Protein AF-A0A923ZEP9-F1 (afdb_monomer_lite)

pLDDT: mean 93.02, std 7.91, range [65.19, 98.69]

Structure (mmCIF, N/CA/C/O backbone):
data_AF-A0A923ZEP9-F1
#
_entry.id   AF-A0A923ZEP9-F1
#
loop_
_atom_site.group_PDB
_atom_site.id
_atom_site.type_symbol
_atom_site.label_atom_id
_atom_site.label_alt_id
_atom_site.label_comp_id
_atom_site.label_asym_id
_atom_site.label_entity_id
_atom_site.label_seq_id
_atom_site.pdbx_PDB_ins_code
_atom_site.Cartn_x
_atom_site.Cartn_y
_atom_site.Cartn_z
_atom_site.occupancy
_atom_site.B_iso_or_equiv
_atom_site.auth_seq_id
_atom_site.auth_comp_id
_atom_site.auth_asym_id
_atom_site.auth_atom_id
_atom_site.pdbx_PDB_model_num
ATOM 1 N N . MET A 1 1 ? -1.798 -10.402 11.541 1.00 65.19 1 MET A N 1
ATOM 2 C CA . MET A 1 1 ? -2.336 -10.893 12.839 1.00 65.19 1 MET A CA 1
ATOM 3 C C . MET A 1 1 ? -2.203 -9.866 13.980 1.00 65.19 1 MET A C 1
ATOM 5 O O . MET A 1 1 ? -3.138 -9.738 14.761 1.00 65.19 1 MET A O 1
ATOM 9 N N . ALA A 1 2 ? -1.128 -9.068 14.057 1.00 87.25 2 ALA A N 1
ATOM 10 C CA . ALA A 1 2 ? -0.945 -8.045 15.105 1.00 87.25 2 ALA A CA 1
ATOM 11 C C . ALA A 1 2 ? -2.072 -6.989 15.191 1.00 87.25 2 ALA A C 1
ATOM 13 O O . ALA A 1 2 ? -2.570 -6.703 16.277 1.00 87.25 2 ALA A O 1
ATOM 14 N N . ALA A 1 3 ? -2.550 -6.470 14.053 1.00 88.44 3 ALA A N 1
ATOM 15 C CA . ALA A 1 3 ? -3.646 -5.494 14.018 1.00 88.44 3 ALA A CA 1
ATOM 16 C C . ALA A 1 3 ? -4.932 -6.000 14.698 1.00 88.44 3 ALA A C 1
ATOM 18 O O . ALA A 1 3 ? -5.603 -5.245 15.397 1.00 88.44 3 ALA A O 1
ATOM 19 N N . LYS A 1 4 ? -5.244 -7.297 14.556 1.00 92.81 4 LYS A N 1
ATOM 20 C CA . LYS A 1 4 ? -6.392 -7.936 15.212 1.00 92.81 4 LYS A CA 1
ATOM 21 C C . LYS A 1 4 ? -6.211 -8.019 16.729 1.00 92.81 4 LYS A C 1
ATOM 23 O O . LYS A 1 4 ? -7.193 -7.870 17.449 1.00 92.81 4 LYS A O 1
ATOM 28 N N . ALA A 1 5 ? -4.989 -8.240 17.210 1.00 92.62 5 ALA A N 1
ATOM 29 C CA . ALA A 1 5 ? -4.694 -8.251 18.641 1.00 92.62 5 ALA A CA 1
ATOM 30 C C . ALA A 1 5 ? -4.832 -6.847 19.258 1.00 92.62 5 ALA A C 1
ATOM 32 O O . ALA A 1 5 ? -5.416 -6.703 20.327 1.00 92.62 5 ALA A O 1
ATOM 33 N N . VAL A 1 6 ? -4.364 -5.807 18.556 1.00 93.56 6 VAL A N 1
ATOM 34 C CA . VAL A 1 6 ? -4.434 -4.407 19.019 1.00 93.56 6 VAL A CA 1
ATOM 35 C C . VAL A 1 6 ? -5.849 -3.825 18.895 1.00 93.56 6 VAL A C 1
ATOM 37 O O . VAL A 1 6 ? -6.313 -3.111 19.782 1.00 93.56 6 VAL A O 1
ATOM 40 N N . ALA A 1 7 ? -6.563 -4.128 17.808 1.00 94.62 7 ALA A N 1
ATOM 41 C CA . ALA A 1 7 ? -7.907 -3.629 17.528 1.00 94.62 7 ALA A CA 1
ATOM 42 C C . ALA A 1 7 ? -8.878 -4.792 17.224 1.00 94.62 7 ALA A C 1
ATOM 44 O O . ALA A 1 7 ? -9.252 -5.032 16.080 1.00 94.62 7 ALA A O 1
ATOM 45 N N . PRO A 1 8 ? -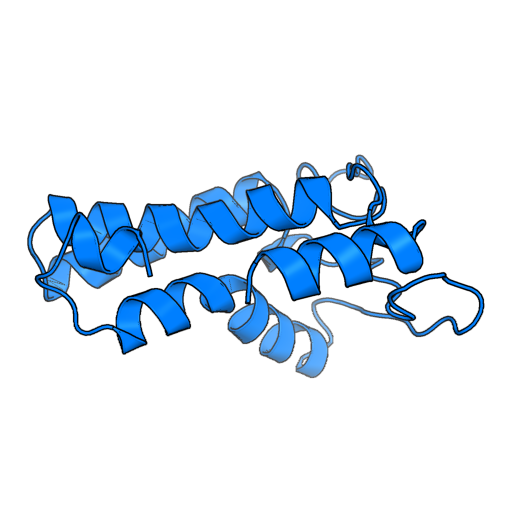9.381 -5.511 18.239 1.00 94.75 8 PRO A N 1
ATOM 46 C CA . PRO A 1 8 ? -10.103 -6.766 18.025 1.00 94.75 8 PRO A CA 1
ATOM 47 C C . PRO A 1 8 ? -11.540 -6.619 17.509 1.00 94.75 8 PRO A C 1
ATOM 49 O O . PRO A 1 8 ? -12.206 -7.631 17.303 1.00 94.75 8 PRO A O 1
ATOM 52 N N . ARG A 1 9 ? -12.055 -5.403 17.295 1.00 96.06 9 ARG A N 1
ATOM 53 C CA . ARG A 1 9 ? -13.478 -5.193 16.963 1.00 96.06 9 ARG A CA 1
ATOM 54 C C . ARG A 1 9 ? -13.857 -5.602 15.542 1.00 96.06 9 ARG A C 1
ATOM 56 O O . ARG A 1 9 ? -14.966 -6.086 15.343 1.00 96.06 9 ARG A O 1
ATOM 63 N N . ALA A 1 10 ? -12.968 -5.417 14.567 1.00 96.06 10 ALA A N 1
ATOM 64 C CA . ALA A 1 10 ? -13.210 -5.911 13.216 1.00 96.06 10 ALA A CA 1
ATOM 65 C C . ALA A 1 10 ? -12.873 -7.412 13.138 1.00 96.06 10 ALA A C 1
ATOM 67 O O . ALA A 1 10 ? -11.942 -7.879 13.811 1.00 96.06 10 ALA A O 1
ATOM 68 N N . PRO A 1 11 ? -13.628 -8.213 12.369 1.00 96.75 11 PRO A N 1
ATOM 69 C CA . PRO A 1 11 ? -13.290 -9.615 12.150 1.00 96.75 11 PRO A CA 1
ATOM 70 C C . PRO A 1 11 ? -11.954 -9.735 11.399 1.00 96.75 11 PRO A C 1
ATOM 72 O O . PRO A 1 11 ? -11.550 -8.822 10.685 1.00 96.75 11 PRO A O 1
ATOM 75 N N . LEU A 1 12 ? -11.252 -10.860 11.569 1.00 96.00 12 LEU A N 1
ATOM 76 C CA . LEU A 1 12 ? -9.895 -11.044 11.030 1.00 96.00 12 LEU A CA 1
ATOM 77 C C . LEU A 1 12 ? -9.819 -10.801 9.514 1.00 96.00 12 LEU A C 1
ATOM 79 O O . LEU A 1 12 ? -8.876 -10.169 9.049 1.00 96.00 12 LEU A O 1
ATOM 83 N N . TRP A 1 13 ? -10.833 -11.247 8.769 1.00 96.19 13 TRP A N 1
ATOM 84 C CA . TRP A 1 13 ? -10.882 -11.111 7.313 1.00 96.19 13 TRP A CA 1
ATOM 85 C C . TRP A 1 13 ? -10.853 -9.652 6.839 1.00 96.19 13 TRP A C 1
ATOM 87 O O . TRP A 1 13 ? -10.359 -9.393 5.750 1.00 96.19 13 TRP A O 1
ATOM 97 N N . VAL A 1 14 ? -11.298 -8.689 7.658 1.00 96.94 14 VAL A N 1
ATOM 98 C CA . VAL A 1 14 ? -11.195 -7.258 7.322 1.00 96.94 14 VAL A CA 1
ATOM 99 C C . VAL A 1 14 ? -9.735 -6.820 7.296 1.00 96.94 14 VAL A C 1
ATOM 101 O O . VAL A 1 14 ? -9.335 -6.096 6.395 1.00 96.94 14 VAL A O 1
ATOM 104 N N . TYR A 1 15 ? -8.921 -7.279 8.249 1.00 97.50 15 TYR A N 1
ATOM 105 C CA . TYR A 1 15 ? -7.492 -6.958 8.275 1.00 97.50 15 TYR A CA 1
ATOM 106 C C . TYR A 1 15 ? -6.711 -7.688 7.186 1.00 97.50 15 TYR A C 1
ATOM 108 O O . TYR A 1 15 ? -5.785 -7.114 6.626 1.00 97.50 15 TYR A O 1
ATOM 116 N N . VAL A 1 16 ? -7.098 -8.924 6.862 1.00 97.06 16 VAL A N 1
ATOM 117 C CA . VAL A 1 16 ? -6.524 -9.651 5.720 1.00 97.06 16 VAL A CA 1
ATOM 118 C C . VAL A 1 16 ? -6.845 -8.916 4.418 1.00 97.06 16 VAL A C 1
ATOM 120 O O . VAL A 1 16 ? -5.935 -8.596 3.666 1.00 97.06 16 VAL A O 1
ATOM 123 N N . GLY A 1 17 ? -8.113 -8.556 4.196 1.00 97.50 17 GLY A N 1
ATOM 124 C CA . GLY A 1 17 ? -8.525 -7.789 3.021 1.00 97.50 17 GLY A CA 1
ATOM 125 C C . GLY A 1 17 ? -7.872 -6.408 2.947 1.00 97.50 17 GLY A C 1
ATOM 126 O O . GLY A 1 17 ? -7.480 -5.982 1.870 1.00 97.50 17 GLY A O 1
ATOM 127 N N . ALA A 1 18 ? -7.685 -5.730 4.084 1.00 97.56 18 ALA A N 1
ATOM 128 C CA . ALA A 1 18 ? -6.972 -4.455 4.140 1.00 97.56 18 ALA A CA 1
ATOM 129 C C . ALA A 1 18 ? -5.512 -4.586 3.678 1.00 97.56 18 ALA A C 1
ATOM 131 O O . ALA A 1 18 ? -5.039 -3.743 2.925 1.00 97.56 18 ALA A O 1
ATOM 132 N N . GLY A 1 19 ? -4.817 -5.657 4.073 1.00 97.25 19 GLY A N 1
ATOM 133 C CA . GLY A 1 19 ? -3.439 -5.910 3.639 1.00 97.25 19 GLY A CA 1
ATOM 134 C C . GLY A 1 19 ? -3.307 -6.277 2.157 1.00 97.25 19 GLY A C 1
ATOM 135 O O . GLY A 1 19 ? -2.200 -6.290 1.637 1.00 97.25 19 GLY A O 1
ATOM 136 N N . GLN A 1 20 ? -4.416 -6.579 1.482 1.00 97.56 20 GLN A N 1
ATOM 137 C CA . GLN A 1 20 ? -4.484 -6.911 0.052 1.00 97.56 20 GLN A CA 1
ATOM 138 C C . GLN A 1 20 ? -5.214 -5.829 -0.751 1.00 97.56 20 GLN A C 1
ATOM 140 O O . GLN A 1 20 ? -5.505 -5.998 -1.931 1.00 97.56 20 GLN A O 1
ATOM 145 N N . PHE A 1 21 ? -5.580 -4.721 -0.107 1.00 98.19 21 PHE A N 1
ATOM 146 C CA . PHE A 1 21 ? -6.484 -3.741 -0.690 1.00 98.19 21 PHE A CA 1
ATOM 147 C C . PHE A 1 21 ? -5.891 -3.076 -1.938 1.00 98.19 21 PHE A C 1
ATOM 149 O O . PHE A 1 21 ? -6.604 -2.905 -2.926 1.00 98.19 21 PHE A O 1
ATOM 156 N N . LEU A 1 22 ? -4.596 -2.741 -1.904 1.00 98.00 22 LEU A N 1
ATOM 157 C CA . LEU A 1 22 ? -3.898 -2.160 -3.052 1.00 98.00 22 LEU A CA 1
ATOM 158 C C . LEU A 1 22 ? -3.804 -3.168 -4.206 1.00 98.00 22 LEU A C 1
ATOM 160 O O . LEU A 1 22 ? -4.208 -2.825 -5.316 1.00 98.00 22 LEU A O 1
ATOM 164 N N . ASP A 1 23 ? -3.424 -4.418 -3.931 1.00 97.75 23 ASP A N 1
ATOM 165 C CA . ASP A 1 23 ? -3.350 -5.498 -4.927 1.00 97.75 23 ASP A CA 1
ATOM 166 C C . ASP A 1 23 ? -4.684 -5.816 -5.598 1.00 97.75 23 ASP A C 1
ATOM 168 O O . ASP A 1 23 ? -4.735 -6.069 -6.802 1.00 97.75 23 ASP A O 1
ATOM 172 N N . ILE A 1 24 ? -5.786 -5.805 -4.845 1.00 98.12 24 ILE A N 1
ATOM 173 C CA . ILE A 1 24 ? -7.124 -6.063 -5.395 1.00 98.12 24 ILE A CA 1
ATOM 174 C C . ILE A 1 24 ? -7.493 -4.975 -6.409 1.00 98.12 24 ILE A C 1
ATOM 176 O O . ILE A 1 24 ? -8.018 -5.275 -7.484 1.00 98.12 24 ILE A O 1
ATOM 180 N N . ILE A 1 25 ? -7.205 -3.710 -6.091 1.00 98.31 25 ILE A N 1
ATOM 181 C CA . ILE A 1 25 ? -7.455 -2.589 -7.005 1.00 98.31 25 ILE A CA 1
ATOM 182 C C . ILE A 1 25 ? -6.499 -2.664 -8.196 1.00 98.31 25 ILE A C 1
ATOM 184 O O . ILE A 1 25 ? -6.945 -2.545 -9.337 1.00 98.31 25 ILE A O 1
ATOM 188 N N . TRP A 1 26 ? -5.214 -2.912 -7.945 1.00 98.31 26 TRP A N 1
ATOM 189 C CA . TRP A 1 26 ? -4.184 -3.060 -8.972 1.00 98.31 26 TRP A CA 1
ATOM 190 C C . TRP A 1 26 ? -4.534 -4.167 -9.963 1.00 98.31 26 TRP A C 1
ATOM 192 O O . TRP A 1 26 ? -4.531 -3.922 -11.164 1.00 98.31 26 TRP A O 1
ATOM 202 N N . SER A 1 27 ? -4.990 -5.326 -9.483 1.00 97.69 27 SER A N 1
ATOM 203 C CA . SER A 1 27 ? -5.475 -6.437 -10.314 1.00 97.69 27 SER A CA 1
ATOM 204 C C . SER A 1 27 ? -6.603 -6.003 -11.262 1.00 97.69 27 SER A C 1
ATOM 206 O O . SER A 1 27 ? -6.637 -6.381 -12.437 1.00 97.69 27 SER A O 1
ATOM 208 N N . GLY A 1 28 ? -7.521 -5.158 -10.784 1.00 98.31 28 GLY A N 1
ATOM 209 C CA . GLY A 1 28 ? -8.560 -4.555 -11.619 1.00 98.31 28 GLY A CA 1
ATOM 210 C C . GLY A 1 28 ? -8.001 -3.567 -12.648 1.00 98.31 28 GLY A C 1
ATOM 211 O O . GLY A 1 28 ? -8.405 -3.595 -13.812 1.00 98.31 28 GLY A O 1
ATOM 212 N N . LEU A 1 29 ? -7.048 -2.720 -12.252 1.00 98.19 29 LEU A N 1
ATOM 213 C CA . LEU A 1 29 ? -6.447 -1.710 -13.127 1.00 98.19 29 LEU A CA 1
ATOM 214 C C . LEU A 1 29 ? -5.540 -2.306 -14.205 1.00 98.19 29 LEU A C 1
ATOM 216 O O . LEU A 1 29 ? -5.570 -1.806 -15.330 1.00 98.19 29 LEU A O 1
ATOM 220 N N . ILE A 1 30 ? -4.794 -3.375 -13.916 1.00 98.12 30 ILE A N 1
ATOM 221 C CA . ILE A 1 30 ? -4.029 -4.100 -14.942 1.00 98.12 30 ILE A CA 1
ATOM 222 C C . ILE A 1 30 ? -4.966 -4.789 -15.936 1.00 98.12 30 ILE A C 1
ATOM 224 O O . ILE A 1 30 ? -4.739 -4.722 -17.141 1.00 98.12 30 ILE A O 1
ATOM 228 N N . THR A 1 31 ? -6.078 -5.360 -15.456 1.00 98.06 31 THR A N 1
ATOM 229 C CA . THR A 1 31 ? -7.092 -5.991 -16.318 1.00 98.06 31 THR A CA 1
ATOM 230 C C . THR A 1 31 ? -7.759 -4.959 -17.229 1.00 98.06 31 THR A C 1
ATOM 232 O O . THR A 1 31 ? -8.045 -5.238 -18.391 1.00 98.06 31 THR A O 1
ATOM 235 N N . ALA A 1 32 ? -7.965 -3.740 -16.727 1.00 98.25 32 ALA A N 1
ATOM 236 C CA . ALA A 1 32 ? -8.482 -2.614 -17.500 1.00 98.25 32 ALA A CA 1
ATOM 237 C C . ALA A 1 32 ? -7.425 -1.936 -18.401 1.00 98.25 32 ALA A C 1
ATOM 239 O O . ALA A 1 32 ? -7.762 -1.002 -19.128 1.00 98.25 32 ALA A O 1
ATOM 240 N N . GLY A 1 33 ? -6.156 -2.359 -18.349 1.00 97.69 33 GLY A N 1
ATOM 241 C CA . GLY A 1 33 ? -5.046 -1.763 -19.102 1.00 97.69 33 GLY A CA 1
ATOM 242 C C . GLY A 1 33 ? -4.611 -0.370 -18.623 1.00 97.69 33 GLY A C 1
ATOM 243 O O . GLY A 1 33 ? -3.888 0.325 -19.341 1.00 97.69 33 GLY A O 1
ATOM 244 N N . VAL A 1 34 ? -5.060 0.054 -17.437 1.00 98.00 34 VAL A N 1
ATOM 245 C CA . VAL A 1 34 ? -4.718 1.348 -16.825 1.00 98.00 34 VAL A CA 1
ATOM 246 C C . VAL A 1 34 ? -3.328 1.284 -16.207 1.00 98.00 34 VAL A C 1
ATOM 248 O O . VAL A 1 34 ? -2.478 2.116 -16.513 1.00 98.00 34 VAL A O 1
ATOM 251 N N . GLU A 1 35 ? -3.089 0.286 -15.363 1.00 97.50 35 GLU A N 1
ATOM 252 C CA . GLU A 1 35 ? -1.762 -0.031 -14.835 1.00 97.50 35 GLU A CA 1
ATOM 253 C C . GLU A 1 35 ? -1.157 -1.180 -15.636 1.00 97.50 35 GLU A C 1
ATOM 255 O O . GLU A 1 35 ? -1.859 -1.869 -16.378 1.00 97.50 35 GLU A O 1
ATOM 260 N N . LYS A 1 36 ? 0.165 -1.336 -15.584 1.00 97.25 36 LYS A N 1
ATOM 261 C CA . LYS A 1 36 ? 0.872 -2.255 -16.474 1.00 97.25 36 LYS A CA 1
ATOM 262 C C . LYS A 1 36 ? 1.941 -3.034 -15.732 1.00 97.25 36 LYS A C 1
ATOM 264 O O . LYS A 1 36 ? 2.655 -2.493 -14.888 1.00 97.25 36 LYS A O 1
ATOM 269 N N . VAL A 1 37 ? 2.043 -4.296 -16.120 1.00 96.94 37 VAL A N 1
ATOM 270 C CA . VAL A 1 37 ? 3.003 -5.271 -15.620 1.00 96.94 37 VAL A CA 1
ATOM 271 C C . VAL A 1 37 ? 3.606 -6.018 -16.801 1.00 96.94 37 VAL A C 1
ATOM 273 O O . VAL A 1 37 ? 2.911 -6.319 -17.775 1.00 96.94 37 VAL A O 1
ATOM 276 N N . GLY A 1 38 ? 4.907 -6.261 -16.732 1.00 96.38 38 GLY A N 1
ATOM 277 C CA . GLY A 1 38 ? 5.655 -7.128 -17.627 1.00 96.38 38 GLY A CA 1
ATOM 278 C C . GLY A 1 38 ? 6.087 -8.404 -16.911 1.00 96.38 38 GLY A C 1
ATOM 279 O O . GLY A 1 38 ? 5.947 -8.536 -15.695 1.00 96.38 38 GLY A O 1
ATOM 280 N N . PHE A 1 39 ? 6.627 -9.339 -17.683 1.00 96.00 39 PHE A N 1
ATOM 281 C CA . PHE A 1 39 ? 7.202 -10.577 -17.173 1.00 96.00 39 PHE A CA 1
ATOM 282 C C . PHE A 1 39 ? 8.609 -10.728 -17.742 1.00 96.00 39 PHE A C 1
ATOM 284 O O . PHE A 1 39 ? 8.784 -10.702 -18.962 1.00 96.00 39 PHE A O 1
ATOM 291 N N . ASP A 1 40 ? 9.591 -10.875 -16.859 1.00 94.75 40 ASP A N 1
ATOM 292 C CA . ASP A 1 40 ? 10.996 -11.074 -17.194 1.00 94.75 40 ASP A CA 1
ATOM 293 C C . ASP A 1 40 ? 11.596 -12.161 -16.288 1.00 94.75 40 ASP A C 1
ATOM 295 O O . ASP A 1 40 ? 11.878 -11.949 -15.110 1.00 94.75 40 ASP A O 1
ATOM 299 N N . GLU A 1 41 ? 11.800 -13.344 -16.869 1.00 92.75 41 GLU A N 1
ATOM 300 C CA . GLU A 1 41 ? 12.377 -14.532 -16.219 1.00 92.75 41 GLU A CA 1
ATOM 301 C C . GLU A 1 41 ? 13.838 -14.325 -15.780 1.00 92.75 41 GLU A C 1
ATOM 303 O O . GLU A 1 41 ? 14.381 -15.129 -15.022 1.00 92.75 41 GLU A O 1
ATOM 308 N N . THR A 1 42 ? 14.507 -13.268 -16.253 1.00 91.69 42 THR A N 1
ATOM 309 C CA . THR A 1 42 ? 15.884 -12.958 -15.845 1.00 91.69 42 THR A CA 1
ATOM 310 C C . THR A 1 42 ? 15.956 -12.235 -14.496 1.00 91.69 42 THR A C 1
ATOM 312 O O . THR A 1 42 ? 17.038 -12.130 -13.909 1.00 91.69 42 THR A O 1
ATOM 315 N N . LEU A 1 43 ? 14.819 -11.771 -13.966 1.00 88.12 43 LEU A N 1
ATOM 316 C CA . LEU A 1 43 ? 14.714 -11.142 -12.652 1.00 88.12 43 LEU A CA 1
ATOM 317 C C . LEU A 1 43 ? 14.738 -12.192 -11.525 1.00 88.12 43 LEU A C 1
ATOM 319 O O . LEU A 1 43 ? 14.027 -13.190 -11.558 1.00 88.12 43 LEU A O 1
ATOM 323 N N . GLY A 1 44 ? 15.541 -11.957 -10.480 1.00 84.38 44 GLY A N 1
ATOM 324 C CA . GLY A 1 44 ? 15.612 -12.849 -9.311 1.00 84.38 44 GLY A CA 1
ATOM 325 C C . GLY A 1 44 ? 14.376 -12.771 -8.399 1.00 84.38 44 GLY A C 1
ATOM 326 O O . GLY A 1 44 ? 13.773 -11.715 -8.260 1.00 84.38 44 GLY A O 1
ATOM 327 N N . GLY A 1 45 ? 13.991 -13.860 -7.737 1.00 84.25 45 GLY A N 1
ATOM 328 C CA . GLY A 1 45 ? 12.891 -13.856 -6.760 1.00 84.25 45 GLY A CA 1
ATOM 329 C C . GLY A 1 45 ? 11.515 -13.773 -7.425 1.00 84.25 45 GLY A C 1
ATOM 330 O O . GLY A 1 45 ? 10.848 -14.791 -7.569 1.00 84.25 45 GLY A O 1
ATOM 331 N N . SER A 1 46 ? 11.118 -12.579 -7.877 1.00 88.19 46 SER A N 1
ATOM 332 C CA . SER A 1 46 ? 9.882 -12.342 -8.632 1.00 88.19 46 SER A CA 1
ATOM 333 C C . SER A 1 46 ? 10.174 -11.994 -10.101 1.00 88.19 46 SER A C 1
ATOM 335 O O . SER A 1 46 ? 10.939 -11.046 -10.336 1.00 88.19 46 SER A O 1
ATOM 337 N N . PRO A 1 47 ? 9.535 -12.684 -11.075 1.00 92.06 47 PRO A N 1
ATOM 338 C CA . PRO A 1 47 ? 9.649 -12.385 -12.505 1.00 92.06 47 PRO A CA 1
ATOM 339 C C . PRO A 1 47 ? 8.781 -11.192 -12.941 1.00 92.06 47 PRO A C 1
ATOM 341 O O . PRO A 1 47 ? 8.729 -10.868 -14.126 1.00 92.06 47 PRO A O 1
ATOM 344 N N . LEU A 1 48 ? 8.046 -10.562 -12.018 1.00 93.44 48 LEU A N 1
ATOM 345 C CA . LEU A 1 48 ? 7.181 -9.428 -12.332 1.00 93.44 48 LEU A CA 1
ATOM 346 C C . LEU A 1 48 ? 8.011 -8.163 -12.568 1.00 93.44 48 LEU A C 1
ATOM 348 O O . LEU A 1 48 ? 8.751 -7.712 -11.691 1.00 93.44 48 LEU A O 1
ATOM 352 N N . ASP A 1 49 ? 7.821 -7.555 -13.736 1.00 95.00 49 ASP A N 1
ATOM 353 C CA . ASP A 1 49 ? 8.303 -6.212 -14.047 1.00 95.00 49 ASP A CA 1
ATOM 354 C C . ASP A 1 49 ? 7.172 -5.199 -13.818 1.00 95.00 49 ASP A C 1
ATOM 356 O O . ASP A 1 49 ? 6.301 -4.981 -14.665 1.00 95.00 49 ASP A O 1
ATOM 360 N N . LEU A 1 50 ? 7.150 -4.587 -12.635 1.00 94.69 50 LEU A N 1
ATOM 361 C CA . LEU A 1 50 ? 6.099 -3.664 -12.194 1.00 94.69 50 LEU A CA 1
ATOM 362 C C . LEU A 1 50 ? 6.356 -2.233 -12.690 1.00 94.69 50 LEU A C 1
ATOM 364 O O . LEU A 1 50 ? 6.483 -1.267 -11.932 1.00 94.69 50 LEU A O 1
ATOM 368 N N . TYR A 1 51 ? 6.456 -2.076 -14.008 1.00 94.44 51 TYR A N 1
ATOM 369 C CA . TYR A 1 51 ? 6.968 -0.846 -14.605 1.00 94.44 51 TYR A CA 1
ATOM 370 C C . TYR A 1 51 ? 5.991 0.343 -14.574 1.00 94.44 51 TYR A C 1
ATOM 372 O O . TYR A 1 51 ? 6.445 1.487 -14.713 1.00 94.44 51 TYR A O 1
ATOM 380 N N . TYR A 1 52 ? 4.680 0.143 -14.383 1.00 96.00 52 TYR A N 1
ATOM 381 C CA . TYR A 1 52 ? 3.715 1.250 -14.333 1.00 96.00 52 TYR A CA 1
ATOM 382 C C . TYR A 1 52 ? 2.518 0.976 -13.406 1.00 96.00 52 TYR A C 1
ATOM 384 O O . TYR A 1 52 ? 1.522 0.387 -13.816 1.00 96.00 52 TYR A O 1
ATOM 392 N N . MET A 1 53 ? 2.594 1.481 -12.170 1.00 96.56 53 MET A N 1
ATOM 393 C CA . MET A 1 53 ? 1.536 1.359 -11.150 1.00 96.56 53 MET A CA 1
ATOM 394 C C . MET A 1 53 ? 1.354 2.626 -10.273 1.00 96.56 53 MET A C 1
ATOM 396 O O . MET A 1 53 ? 1.432 2.568 -9.043 1.00 96.56 53 MET A O 1
ATOM 400 N N . PRO A 1 54 ? 1.176 3.827 -10.864 1.00 96.81 54 PRO A N 1
ATOM 401 C CA . PRO A 1 54 ? 1.123 5.068 -10.090 1.00 96.81 54 PRO A CA 1
ATOM 402 C C . PRO A 1 54 ? -0.193 5.290 -9.322 1.00 96.81 54 PRO A C 1
ATOM 404 O O . PRO A 1 54 ? -0.224 6.076 -8.369 1.00 96.81 54 PRO A O 1
ATOM 407 N N . TYR A 1 55 ? -1.291 4.653 -9.721 1.00 97.06 55 TYR A N 1
ATOM 408 C CA . TYR A 1 55 ? -2.623 4.886 -9.155 1.00 97.06 55 TYR A CA 1
ATOM 409 C C . TYR A 1 55 ? -2.903 4.020 -7.928 1.00 97.06 55 TYR A C 1
ATOM 411 O O . TYR A 1 55 ? -3.747 4.384 -7.109 1.00 97.06 55 TYR A O 1
ATOM 419 N N . THR A 1 56 ? -2.181 2.916 -7.765 1.00 97.38 56 THR A N 1
ATOM 420 C CA . THR A 1 56 ? -2.300 2.019 -6.606 1.00 97.38 56 THR A CA 1
ATOM 421 C C . THR A 1 56 ? -1.086 2.098 -5.693 1.00 97.38 56 THR A C 1
ATOM 423 O O . THR A 1 56 ? -1.256 2.321 -4.496 1.00 97.38 56 THR A O 1
ATOM 426 N N . HIS A 1 57 ? 0.121 2.030 -6.259 1.00 97.38 57 HIS A N 1
ATOM 427 C CA . HIS A 1 57 ? 1.362 1.823 -5.503 1.00 97.38 57 HIS A CA 1
ATOM 428 C C . HIS A 1 57 ? 2.276 3.052 -5.433 1.00 97.38 57 HIS A C 1
ATOM 430 O O . HIS A 1 57 ? 3.383 2.976 -4.897 1.00 97.38 57 HIS A O 1
ATOM 436 N N . SER A 1 58 ? 1.834 4.219 -5.922 1.00 96.88 58 SER A N 1
ATOM 437 C CA . SER A 1 58 ? 2.567 5.447 -5.600 1.00 96.88 58 SER A CA 1
ATOM 438 C C . SER A 1 58 ? 2.371 5.855 -4.142 1.00 96.88 58 SER A C 1
ATOM 440 O O . SER A 1 58 ? 1.294 5.645 -3.586 1.00 96.88 58 SER A O 1
ATOM 442 N N . LEU A 1 59 ? 3.369 6.500 -3.527 1.00 96.69 59 LEU A N 1
ATOM 443 C CA . LEU A 1 59 ? 3.254 6.963 -2.137 1.00 96.69 59 LEU A CA 1
ATOM 444 C C . LEU A 1 59 ? 2.000 7.844 -1.898 1.00 96.69 59 LEU A C 1
ATOM 446 O O . LEU A 1 59 ? 1.254 7.565 -0.954 1.00 96.69 59 LEU A O 1
ATOM 450 N N . PRO A 1 60 ? 1.689 8.859 -2.737 1.00 97.44 60 PRO A N 1
ATOM 451 C CA . PRO A 1 60 ? 0.459 9.635 -2.584 1.00 97.44 60 PRO A CA 1
ATOM 452 C C . PRO A 1 60 ? -0.813 8.794 -2.744 1.00 97.44 60 PRO A C 1
ATOM 454 O O . PRO A 1 60 ? -1.763 8.979 -1.981 1.00 97.44 60 PRO A O 1
ATOM 457 N N . SER A 1 61 ? -0.834 7.860 -3.701 1.00 97.00 61 SER A N 1
ATOM 458 C CA . SER A 1 61 ? -1.982 6.976 -3.924 1.00 97.00 61 SER A CA 1
ATOM 459 C C . SER A 1 61 ? -2.202 6.030 -2.746 1.00 97.00 61 SER A C 1
ATOM 461 O O . SER A 1 61 ? -3.324 5.935 -2.254 1.00 97.00 61 SER A O 1
ATOM 463 N N . ALA A 1 62 ? -1.146 5.404 -2.223 1.00 97.94 62 ALA A N 1
ATOM 464 C CA . ALA A 1 62 ? -1.211 4.526 -1.059 1.00 97.94 62 ALA A CA 1
ATOM 465 C C . ALA A 1 62 ? -1.742 5.265 0.181 1.00 97.94 62 ALA A C 1
ATOM 467 O O . ALA A 1 62 ? -2.607 4.745 0.893 1.00 97.94 62 ALA A O 1
ATOM 468 N N . ILE A 1 63 ? -1.307 6.512 0.410 1.00 98.44 63 ILE A N 1
ATOM 469 C CA . ILE A 1 63 ? -1.869 7.380 1.460 1.00 98.44 63 ILE A CA 1
ATOM 470 C C . ILE A 1 63 ? -3.359 7.645 1.195 1.00 98.44 63 ILE A C 1
ATOM 472 O O . ILE A 1 63 ? -4.180 7.483 2.100 1.00 98.44 63 ILE A O 1
ATOM 476 N N . GLY A 1 64 ? -3.728 8.012 -0.035 1.00 98.50 64 GLY A N 1
ATOM 477 C CA . GLY A 1 64 ? -5.115 8.279 -0.425 1.00 98.50 64 GLY A CA 1
ATOM 478 C C . GLY A 1 64 ? -6.044 7.085 -0.190 1.00 98.50 64 GLY A C 1
ATOM 479 O O . GLY A 1 64 ? -7.085 7.226 0.457 1.00 98.50 64 GLY A O 1
ATOM 480 N N . TRP A 1 65 ? -5.641 5.894 -0.632 1.00 98.56 65 TRP A N 1
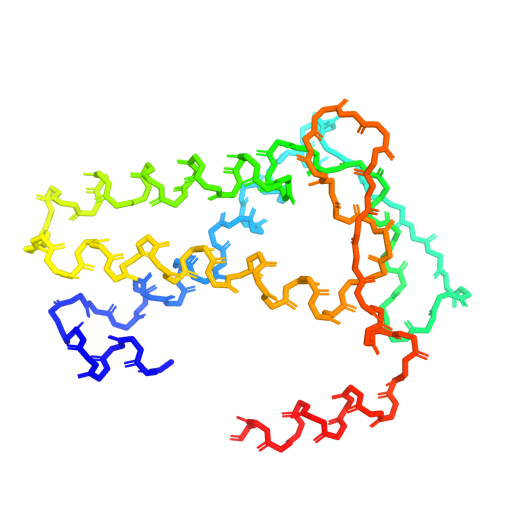ATOM 481 C CA . TRP A 1 65 ? -6.371 4.643 -0.419 1.00 98.56 65 TRP A CA 1
ATOM 482 C C . TRP A 1 65 ? -6.481 4.275 1.062 1.00 98.56 65 TRP A C 1
ATOM 484 O O . TRP A 1 65 ? -7.550 3.864 1.512 1.00 98.56 65 TRP A O 1
ATOM 494 N N . SER A 1 66 ? -5.430 4.505 1.848 1.00 98.62 66 SER A N 1
ATOM 495 C CA . SER A 1 66 ? -5.433 4.264 3.299 1.00 98.62 66 SER A CA 1
ATOM 496 C C . SER A 1 66 ? -6.402 5.189 4.045 1.00 98.62 66 SER A C 1
ATOM 498 O O . SER A 1 66 ? -7.131 4.758 4.950 1.00 98.62 66 SER A O 1
ATOM 500 N N . LEU A 1 67 ? -6.462 6.463 3.648 1.00 98.69 67 LEU A N 1
ATOM 501 C CA . LEU A 1 67 ? -7.421 7.433 4.182 1.00 98.69 67 LEU A CA 1
ATOM 502 C C . LEU A 1 67 ? -8.856 7.075 3.785 1.00 98.69 67 LEU A C 1
ATOM 504 O O . LEU A 1 67 ? -9.752 7.114 4.634 1.00 98.69 67 LEU A O 1
ATOM 508 N N . LEU A 1 68 ? -9.076 6.675 2.531 1.00 98.56 68 LEU A N 1
ATOM 509 C CA . LEU A 1 68 ? -10.384 6.227 2.061 1.00 98.56 68 LEU A CA 1
ATOM 510 C C . LEU A 1 68 ? -10.848 4.980 2.821 1.00 98.56 68 LEU A C 1
ATOM 512 O O . LEU A 1 68 ? -11.966 4.964 3.335 1.00 98.56 68 LEU A O 1
ATOM 516 N N . ALA A 1 69 ? -9.985 3.972 2.964 1.00 98.38 69 ALA A N 1
ATOM 517 C CA . ALA A 1 69 ? -10.278 2.761 3.725 1.00 98.38 69 ALA A CA 1
ATOM 518 C C . ALA A 1 69 ? -10.625 3.082 5.187 1.00 98.38 69 ALA A C 1
ATOM 520 O O . ALA A 1 69 ? -11.593 2.543 5.723 1.00 98.38 69 ALA A O 1
ATOM 521 N N . THR A 1 70 ? -9.904 4.023 5.809 1.00 98.56 70 THR A N 1
ATOM 522 C CA . THR A 1 70 ? -10.231 4.525 7.153 1.00 98.56 70 THR A CA 1
ATOM 523 C C . THR A 1 70 ? -11.629 5.141 7.187 1.00 98.56 70 THR A C 1
ATOM 525 O O . THR A 1 70 ? -12.441 4.779 8.039 1.00 98.56 70 THR A O 1
ATOM 528 N N . LEU A 1 71 ? -11.938 6.065 6.273 1.00 98.44 71 LEU A N 1
ATOM 529 C CA . LEU A 1 71 ? -13.228 6.757 6.233 1.00 98.44 71 LEU A CA 1
ATOM 530 C C . LEU A 1 71 ? -14.391 5.779 6.030 1.00 98.44 71 LEU A C 1
ATOM 532 O O . LEU A 1 71 ? -15.401 5.867 6.728 1.00 98.44 71 LEU A O 1
ATOM 536 N N . VAL A 1 72 ? -14.221 4.824 5.120 1.00 98.06 72 VAL A N 1
ATOM 537 C CA . VAL A 1 72 ? -15.195 3.771 4.829 1.00 98.06 72 VAL A CA 1
ATOM 538 C C . VAL A 1 72 ? -15.386 2.878 6.060 1.00 98.06 72 VAL A C 1
ATOM 540 O O . VAL A 1 72 ? -16.512 2.712 6.528 1.00 98.06 72 VAL A O 1
ATOM 543 N N . ALA A 1 73 ? -14.307 2.401 6.687 1.00 98.00 73 ALA A N 1
ATOM 544 C CA . ALA A 1 73 ? -14.374 1.548 7.877 1.00 98.00 73 ALA A CA 1
ATOM 545 C C . ALA A 1 73 ? -15.076 2.214 9.080 1.00 98.00 73 ALA A C 1
ATOM 547 O O . ALA A 1 73 ? -15.726 1.524 9.874 1.00 98.00 73 ALA A O 1
ATOM 548 N N . ARG A 1 74 ? -15.026 3.550 9.203 1.00 97.75 74 ARG A N 1
ATOM 549 C CA . ARG A 1 74 ? -15.747 4.293 10.259 1.00 97.75 74 ARG A CA 1
ATOM 550 C C . ARG A 1 74 ? -17.264 4.114 10.204 1.00 97.75 74 ARG A C 1
ATOM 552 O O . ARG A 1 74 ? -17.930 4.405 11.196 1.00 97.75 74 ARG A O 1
ATOM 559 N N . ARG A 1 75 ? -17.829 3.642 9.086 1.00 97.56 75 ARG A N 1
ATOM 560 C CA . ARG A 1 75 ? -19.273 3.405 8.968 1.00 97.56 75 ARG A CA 1
ATOM 561 C C . ARG A 1 75 ? -19.757 2.209 9.793 1.00 97.56 75 ARG A C 1
ATOM 563 O O . ARG A 1 75 ? -20.935 2.194 10.159 1.00 97.56 75 ARG A O 1
ATOM 570 N N . TRP A 1 76 ? -18.864 1.262 10.096 1.00 97.31 76 TRP A N 1
ATOM 571 C CA . TRP A 1 76 ? -19.181 0.013 10.802 1.00 97.31 76 TRP A CA 1
ATOM 572 C C . TRP A 1 76 ? -18.406 -0.181 12.109 1.00 97.31 76 TRP A C 1
ATOM 574 O O . TRP A 1 76 ? -18.885 -0.904 12.981 1.00 97.31 76 TRP A O 1
ATOM 584 N N . TRP A 1 77 ? -17.243 0.460 12.284 1.00 97.56 77 TRP A N 1
ATOM 585 C CA . TRP A 1 77 ? -16.408 0.274 13.475 1.00 97.56 77 TRP A CA 1
ATOM 586 C C . TRP A 1 77 ? -15.960 1.592 14.125 1.00 97.56 77 TRP A C 1
ATOM 588 O O . TRP A 1 77 ? -15.875 2.622 13.453 1.00 97.56 77 TRP A O 1
ATOM 598 N N . PRO A 1 78 ? -15.624 1.579 15.435 1.00 95.69 78 PRO A N 1
ATOM 599 C CA . PRO A 1 78 ? -15.122 2.760 16.134 1.00 95.69 78 PRO A CA 1
ATOM 600 C C . PRO A 1 78 ? -13.847 3.326 15.507 1.00 95.69 78 PRO A C 1
ATOM 602 O O . PRO A 1 78 ? -13.063 2.591 14.906 1.00 95.69 78 PRO A O 1
ATOM 605 N N . GLY A 1 79 ? -13.597 4.619 15.741 1.00 95.06 79 GLY A N 1
ATOM 606 C CA . GLY A 1 79 ? -12.491 5.363 15.127 1.00 95.06 79 GLY A CA 1
ATOM 607 C C . GLY A 1 79 ? -11.134 4.661 15.219 1.00 95.06 79 GLY A C 1
ATOM 608 O O . GLY A 1 79 ? -10.463 4.531 14.204 1.00 95.06 79 GLY A O 1
ATOM 609 N N . GLY A 1 80 ? -10.767 4.117 16.385 1.00 96.75 80 GLY A N 1
ATOM 610 C CA . GLY A 1 80 ? -9.498 3.390 16.539 1.00 96.75 80 GLY A CA 1
ATOM 611 C C . GLY A 1 80 ? -9.392 2.132 15.666 1.00 96.75 80 GLY A C 1
ATOM 612 O O . GLY A 1 80 ? -8.343 1.860 15.092 1.00 96.75 80 GLY A O 1
ATOM 613 N N . THR A 1 81 ? -10.487 1.387 15.502 1.00 97.50 81 THR A N 1
ATOM 614 C CA . THR A 1 81 ? -10.524 0.209 14.623 1.00 97.50 81 THR A CA 1
ATOM 615 C C . THR A 1 81 ? -10.470 0.608 13.154 1.00 97.50 81 THR A C 1
ATOM 617 O O . THR A 1 81 ? -9.742 -0.018 12.391 1.00 97.50 81 THR A O 1
ATOM 620 N N . ALA A 1 82 ? -11.185 1.663 12.765 1.00 98.00 82 ALA A N 1
ATOM 621 C CA . ALA A 1 82 ? -11.158 2.174 11.400 1.00 98.00 82 ALA A CA 1
ATOM 622 C C . ALA A 1 82 ? -9.775 2.720 11.004 1.00 98.00 82 ALA A C 1
ATOM 624 O O . ALA A 1 82 ? -9.292 2.424 9.916 1.00 98.00 82 ALA A O 1
ATOM 625 N N . VAL A 1 83 ? -9.107 3.446 11.906 1.00 98.31 83 VAL A N 1
ATOM 626 C CA . VAL A 1 83 ? -7.718 3.895 11.710 1.00 98.31 83 VAL A CA 1
ATOM 627 C C . VAL A 1 83 ? -6.786 2.698 11.554 1.00 98.31 83 VAL A C 1
ATOM 629 O O . VAL A 1 83 ? -5.955 2.696 10.655 1.00 98.31 83 VAL A O 1
ATOM 632 N N .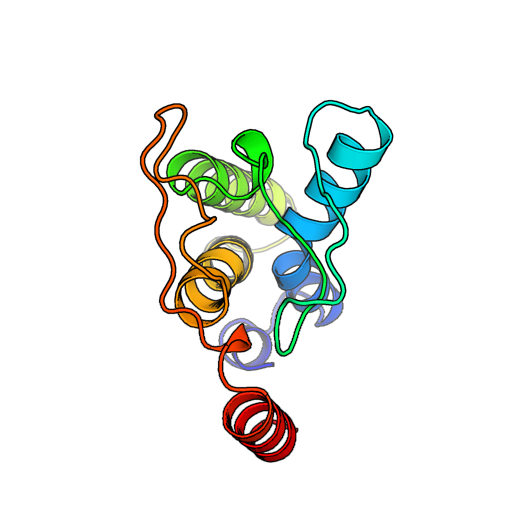 MET A 1 84 ? -6.953 1.647 12.364 1.00 98.38 84 MET A N 1
ATOM 633 C CA . MET A 1 84 ? -6.147 0.432 12.220 1.00 98.38 84 MET A CA 1
ATOM 634 C C . MET A 1 84 ? -6.329 -0.231 10.846 1.00 98.38 84 MET A C 1
ATOM 636 O O . MET A 1 84 ? -5.358 -0.724 10.288 1.00 98.38 84 MET A O 1
ATOM 640 N N . VAL A 1 85 ? -7.536 -0.223 10.271 1.00 98.50 85 VAL A N 1
ATOM 641 C CA . VAL A 1 85 ? -7.755 -0.720 8.900 1.00 98.50 85 VAL A CA 1
ATOM 642 C C . VAL A 1 85 ? -6.927 0.082 7.894 1.00 98.50 85 VAL A C 1
ATOM 644 O O . VAL A 1 85 ? -6.198 -0.518 7.112 1.00 98.50 85 VAL A O 1
ATOM 647 N N . GLY A 1 86 ? -6.969 1.417 7.949 1.00 98.44 86 GLY A N 1
ATOM 648 C CA . GLY A 1 86 ? -6.148 2.257 7.071 1.00 98.44 86 GLY A CA 1
ATOM 649 C C . GLY A 1 86 ? -4.644 2.085 7.282 1.00 98.44 86 GLY A C 1
ATOM 650 O O . GLY A 1 86 ? -3.898 2.060 6.312 1.00 98.44 86 GLY A O 1
ATOM 651 N N . LEU A 1 87 ? -4.191 1.905 8.526 1.00 98.38 87 LEU A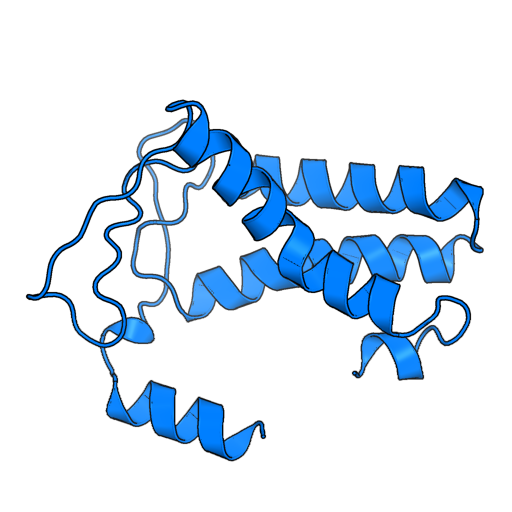 N 1
ATOM 652 C CA . LEU A 1 87 ? -2.785 1.606 8.819 1.00 98.38 87 LEU A CA 1
ATOM 653 C C . LEU A 1 87 ? -2.348 0.271 8.215 1.00 98.38 87 LEU A C 1
ATOM 655 O O . LEU A 1 87 ? -1.227 0.174 7.728 1.00 98.38 87 LEU A O 1
ATOM 659 N N . VAL A 1 88 ? -3.218 -0.742 8.218 1.00 98.31 88 VAL A N 1
ATOM 660 C CA . VAL A 1 88 ? -2.922 -2.021 7.562 1.00 98.31 88 VAL A CA 1
ATOM 661 C C . VAL A 1 88 ? -2.838 -1.853 6.041 1.00 98.31 88 VAL A C 1
ATOM 663 O O . VAL A 1 88 ? -1.903 -2.383 5.448 1.00 98.31 88 VAL A O 1
ATOM 666 N N . VAL A 1 89 ? -3.723 -1.062 5.420 1.00 98.56 89 VAL A N 1
ATOM 667 C CA . VAL A 1 89 ? -3.597 -0.714 3.988 1.00 98.56 89 VAL A CA 1
ATOM 668 C C . VAL A 1 89 ? -2.256 -0.028 3.708 1.00 98.56 89 VAL A C 1
ATOM 670 O O . VAL A 1 89 ? -1.541 -0.435 2.802 1.00 98.56 89 VAL A O 1
ATOM 673 N N . PHE A 1 90 ? -1.866 0.967 4.510 1.00 98.56 90 PHE A N 1
ATOM 674 C CA . PHE A 1 90 ? -0.598 1.675 4.305 1.00 98.56 90 PHE A CA 1
ATOM 675 C C . PHE A 1 90 ? 0.627 0.791 4.567 1.00 98.56 90 PHE A C 1
ATOM 677 O O . PHE A 1 90 ? 1.668 0.967 3.937 1.00 98.56 90 PHE A O 1
ATOM 684 N N . SER A 1 91 ? 0.513 -0.169 5.490 1.00 97.75 91 SER A N 1
ATOM 685 C CA . SER A 1 91 ? 1.611 -1.080 5.814 1.00 97.75 91 SER A CA 1
ATOM 686 C C . SER A 1 91 ? 2.044 -1.930 4.622 1.00 97.75 91 SER A C 1
ATOM 688 O O . SER A 1 91 ? 3.223 -2.247 4.541 1.00 97.75 91 SER A O 1
ATOM 690 N N . HIS A 1 92 ? 1.131 -2.202 3.681 1.00 97.31 92 HIS A N 1
ATOM 691 C CA . HIS A 1 92 ? 1.440 -2.848 2.407 1.00 97.31 92 HIS A CA 1
ATOM 692 C C . HIS A 1 92 ? 2.508 -2.061 1.631 1.00 97.31 92 HIS A C 1
ATOM 694 O O . HIS A 1 92 ? 3.575 -2.582 1.342 1.00 97.31 92 HIS A O 1
ATOM 700 N N . TRP A 1 93 ? 2.304 -0.757 1.422 1.00 97.69 93 TRP A N 1
ATOM 701 C CA . TRP A 1 93 ? 3.284 0.075 0.713 1.00 97.69 93 TRP A CA 1
ATOM 702 C C . TRP A 1 93 ? 4.653 0.112 1.419 1.00 97.69 93 TRP A C 1
ATOM 704 O O . TRP A 1 93 ? 5.701 0.169 0.779 1.00 97.69 93 TRP A O 1
ATOM 714 N N . LEU A 1 94 ? 4.667 0.065 2.757 1.00 97.06 94 LEU A N 1
ATOM 715 C CA . LEU A 1 94 ? 5.916 -0.012 3.521 1.00 97.06 94 LEU A CA 1
ATOM 716 C C . LEU A 1 94 ? 6.622 -1.358 3.339 1.00 97.06 94 LEU A C 1
ATOM 718 O O . LEU A 1 94 ? 7.849 -1.378 3.269 1.00 97.06 94 LEU A O 1
ATOM 722 N N . THR A 1 95 ? 5.882 -2.467 3.283 1.00 95.25 95 THR A N 1
ATOM 723 C CA . THR A 1 95 ? 6.469 -3.778 2.984 1.00 95.25 95 THR A CA 1
ATOM 724 C C . THR A 1 95 ? 6.971 -3.833 1.550 1.00 95.25 95 THR A C 1
ATOM 726 O O . THR A 1 95 ? 8.086 -4.307 1.335 1.00 95.25 95 THR A O 1
ATOM 729 N N . ASP A 1 96 ? 6.245 -3.241 0.603 1.00 95.31 96 ASP A N 1
ATOM 730 C CA . ASP A 1 96 ? 6.692 -3.141 -0.782 1.00 95.31 96 ASP A CA 1
ATOM 731 C C . ASP A 1 96 ? 8.002 -2.376 -0.867 1.00 95.31 96 ASP A C 1
ATOM 733 O O . ASP A 1 96 ? 8.920 -2.818 -1.540 1.00 95.31 96 ASP A O 1
ATOM 737 N N . LEU A 1 97 ? 8.148 -1.263 -0.141 1.00 96.12 97 LEU A N 1
ATOM 738 C CA . LEU A 1 97 ? 9.388 -0.485 -0.139 1.00 96.12 97 LEU A CA 1
ATOM 739 C C . LEU A 1 97 ? 10.615 -1.337 0.211 1.00 96.12 97 LEU A C 1
ATOM 741 O O . LEU A 1 97 ? 11.694 -1.119 -0.343 1.00 96.12 97 LEU A O 1
ATOM 745 N N . LEU A 1 98 ? 10.462 -2.302 1.117 1.00 94.25 98 LEU A N 1
ATOM 746 C CA . LEU A 1 98 ? 11.534 -3.228 1.476 1.00 94.25 98 LEU A CA 1
ATOM 747 C C . LEU A 1 98 ? 11.769 -4.271 0.377 1.00 94.25 98 LEU A C 1
ATOM 749 O O . LEU A 1 98 ? 12.914 -4.609 0.074 1.00 94.25 98 LEU A O 1
ATOM 753 N N . VAL A 1 99 ? 10.687 -4.786 -0.203 1.00 92.56 99 VAL A N 1
ATOM 754 C CA . VAL A 1 99 ? 10.716 -5.958 -1.079 1.00 92.56 99 VAL A CA 1
ATOM 755 C C . VAL A 1 99 ? 11.037 -5.602 -2.530 1.00 92.56 99 VAL A C 1
ATOM 757 O O . VAL A 1 99 ? 11.905 -6.221 -3.154 1.00 92.56 99 VAL A O 1
ATOM 760 N N . HIS A 1 100 ? 10.369 -4.580 -3.046 1.00 94.31 100 HIS A N 1
ATOM 761 C CA . HIS A 1 100 ? 10.401 -4.168 -4.435 1.00 94.31 100 HIS A CA 1
ATOM 762 C C . HIS A 1 100 ? 11.762 -3.646 -4.854 1.00 94.31 100 HIS A C 1
ATOM 764 O O . HIS A 1 100 ? 12.504 -3.025 -4.086 1.00 94.31 100 HIS A O 1
ATOM 770 N N . ARG A 1 101 ? 12.048 -3.832 -6.139 1.00 92.88 101 ARG A N 1
ATOM 771 C CA . ARG A 1 101 ? 13.127 -3.123 -6.830 1.00 92.88 101 ARG A CA 1
ATOM 772 C C . ARG A 1 101 ? 12.792 -1.626 -6.868 1.00 92.88 101 ARG A C 1
ATOM 774 O O . ARG A 1 101 ? 11.728 -1.239 -6.400 1.00 92.88 101 ARG A O 1
ATOM 781 N N . PRO A 1 102 ? 13.657 -0.757 -7.420 1.00 94.06 102 PRO A N 1
ATOM 782 C CA . PRO A 1 102 ? 13.331 0.655 -7.647 1.00 94.06 102 PRO A CA 1
ATOM 783 C C . PRO A 1 102 ? 12.190 0.885 -8.665 1.00 94.06 102 PRO A C 1
ATOM 785 O O . PRO A 1 102 ? 12.367 1.551 -9.685 1.00 94.06 102 PRO A O 1
ATOM 788 N N . ASP A 1 103 ? 11.016 0.322 -8.396 1.00 93.62 103 ASP A N 1
ATOM 789 C CA . ASP A 1 103 ? 9.828 0.290 -9.234 1.00 93.62 103 ASP A CA 1
ATOM 790 C C . ASP A 1 103 ? 8.614 0.992 -8.577 1.00 93.62 103 ASP A C 1
ATOM 792 O O . ASP A 1 103 ? 7.693 1.381 -9.303 1.00 93.62 103 ASP A O 1
ATOM 796 N N . LEU A 1 104 ? 8.655 1.293 -7.264 1.00 94.75 104 LEU A N 1
ATOM 797 C CA . LEU A 1 104 ? 7.580 1.997 -6.549 1.00 94.75 104 LEU A CA 1
ATOM 798 C C . LEU A 1 104 ? 7.588 3.498 -6.835 1.00 94.75 104 LEU A C 1
ATOM 800 O O . LEU A 1 104 ? 8.545 4.186 -6.461 1.00 94.75 104 LEU A O 1
ATOM 804 N N . PRO A 1 105 ? 6.525 4.062 -7.426 1.00 95.06 105 PRO A N 1
ATOM 805 C CA . PRO A 1 105 ? 6.505 5.480 -7.753 1.00 95.06 105 PRO A CA 1
ATOM 806 C C . PRO A 1 105 ? 6.416 6.373 -6.505 1.00 95.06 105 PRO A C 1
ATOM 808 O O . PRO A 1 105 ? 5.613 6.153 -5.600 1.00 95.06 105 PRO A O 1
ATOM 811 N N . LEU A 1 106 ? 7.160 7.477 -6.480 1.00 92.94 106 LEU A N 1
ATOM 812 C CA . LEU A 1 106 ? 6.959 8.526 -5.464 1.00 92.94 106 LEU A CA 1
ATOM 813 C C . LEU A 1 106 ? 5.776 9.459 -5.783 1.00 92.94 106 LEU A C 1
ATOM 815 O O . LEU A 1 106 ? 5.409 10.310 -4.976 1.00 92.94 106 LEU A O 1
ATOM 819 N N . GLY A 1 107 ? 5.171 9.304 -6.958 1.00 89.31 107 GLY A N 1
ATOM 820 C CA . GLY A 1 107 ? 4.037 10.080 -7.447 1.00 89.31 107 GLY A CA 1
ATOM 821 C C . GLY A 1 107 ? 3.828 9.818 -8.936 1.00 89.31 107 GLY A C 1
ATOM 822 O O . GLY A 1 107 ? 4.118 8.728 -9.419 1.00 89.31 107 GLY A O 1
ATOM 823 N N . LEU A 1 108 ? 3.371 10.831 -9.678 1.00 81.69 108 LEU A N 1
ATOM 824 C CA . LEU A 1 108 ? 3.239 10.773 -11.145 1.00 81.69 108 LEU A CA 1
ATOM 825 C C . LEU A 1 108 ? 4.538 11.124 -11.896 1.00 81.69 108 LEU A C 1
ATOM 827 O O . LEU A 1 108 ? 4.534 11.252 -13.118 1.00 81.69 108 LEU A O 1
ATOM 831 N N . THR A 1 109 ? 5.640 11.334 -11.176 1.00 83.06 109 THR A N 1
ATOM 832 C CA . THR A 1 109 ? 6.954 11.611 -11.767 1.00 83.06 109 THR A CA 1
ATOM 833 C C . THR A 1 109 ? 7.657 10.307 -12.159 1.00 83.06 109 THR A C 1
ATOM 835 O O . THR A 1 109 ? 7.180 9.212 -11.874 1.00 83.06 109 THR A O 1
ATOM 838 N N . SER A 1 110 ? 8.827 10.407 -12.794 1.00 84.69 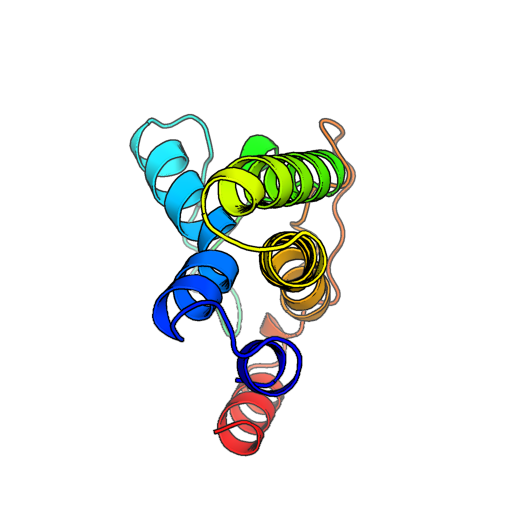110 SER A N 1
ATOM 839 C CA . SER A 1 110 ? 9.669 9.243 -13.098 1.00 84.69 110 SER A CA 1
ATOM 840 C C . SER A 1 110 ? 10.436 8.698 -11.886 1.00 84.69 110 SER A C 1
ATOM 842 O O . SER A 1 110 ? 11.155 7.712 -12.024 1.00 84.69 110 SER A O 1
ATOM 844 N N . ALA A 1 111 ? 10.342 9.344 -10.717 1.00 91.69 111 ALA A N 1
ATOM 845 C CA . ALA A 1 111 ? 11.084 8.936 -9.532 1.00 91.69 111 ALA A CA 1
ATOM 846 C C . ALA A 1 111 ? 10.460 7.679 -8.915 1.00 91.69 111 ALA A C 1
ATOM 848 O O . ALA A 1 111 ? 9.282 7.680 -8.542 1.00 91.69 111 ALA A O 1
ATOM 849 N N . LYS A 1 112 ? 11.276 6.632 -8.783 1.00 95.50 112 LYS A N 1
ATOM 850 C CA . LYS A 1 112 ? 10.891 5.350 -8.201 1.00 95.50 112 LYS A CA 1
ATOM 851 C C . LYS A 1 112 ? 11.880 4.917 -7.123 1.00 95.50 112 LYS A C 1
ATOM 853 O O . LYS A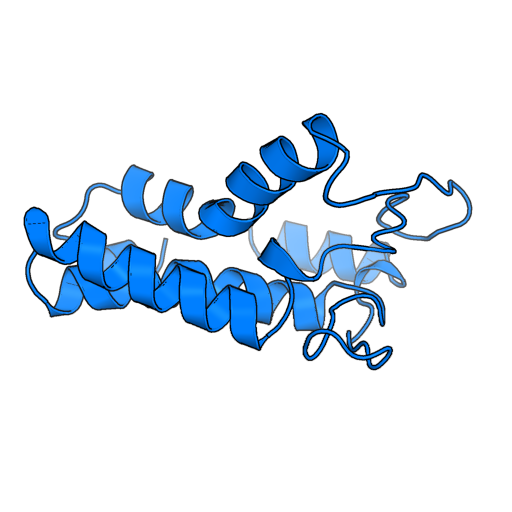 1 112 ? 13.059 5.264 -7.200 1.00 95.50 112 LYS A O 1
ATOM 858 N N . ILE A 1 113 ? 11.398 4.191 -6.121 1.00 96.19 113 ILE A N 1
ATOM 859 C CA . ILE A 1 113 ? 12.183 3.711 -4.977 1.00 96.19 113 ILE A CA 1
ATOM 860 C C . ILE A 1 113 ? 11.894 2.234 -4.694 1.00 96.19 113 ILE A C 1
ATOM 862 O O . ILE A 1 113 ? 10.950 1.672 -5.232 1.00 96.19 113 ILE A O 1
ATOM 866 N N . GLY A 1 114 ? 12.741 1.613 -3.877 1.00 95.50 114 GLY A N 1
ATOM 867 C CA . GLY A 1 114 ? 12.646 0.212 -3.466 1.00 95.50 114 GLY A CA 1
ATOM 868 C C . GLY A 1 114 ? 14.014 -0.313 -3.042 1.00 95.50 114 GLY A C 1
ATOM 869 O O . GLY A 1 114 ? 15.032 0.084 -3.619 1.00 95.50 114 GLY A O 1
ATOM 870 N N . LEU A 1 115 ? 14.060 -1.145 -2.001 1.00 94.31 115 LEU A N 1
ATOM 871 C CA . LEU A 1 115 ? 15.311 -1.683 -1.446 1.00 94.31 115 LEU A CA 1
ATOM 872 C C . LEU A 1 115 ? 15.750 -3.002 -2.100 1.00 94.31 115 LEU A C 1
ATOM 874 O O . LEU A 1 115 ? 16.909 -3.396 -1.971 1.00 94.31 115 LEU A O 1
ATOM 878 N N . GLY A 1 116 ? 14.862 -3.646 -2.854 1.00 91.75 116 GLY A N 1
ATOM 879 C CA . GLY A 1 116 ? 15.177 -4.744 -3.758 1.00 91.75 116 GLY A CA 1
ATOM 880 C C . GLY A 1 116 ? 15.443 -6.076 -3.073 1.00 91.75 116 GLY A C 1
ATOM 881 O O . GLY A 1 116 ? 16.317 -6.804 -3.545 1.00 91.75 116 GLY A O 1
ATOM 882 N N . LEU A 1 117 ? 14.717 -6.424 -2.000 1.00 89.81 117 LEU A N 1
ATOM 883 C CA . LEU A 1 117 ? 14.853 -7.742 -1.364 1.00 89.81 117 LEU A CA 1
ATOM 884 C C . LEU A 1 117 ? 14.612 -8.893 -2.354 1.00 89.81 117 LEU A C 1
ATOM 886 O O . LEU A 1 117 ? 15.301 -9.906 -2.262 1.00 89.81 117 LEU A O 1
ATOM 890 N N . TRP A 1 118 ? 13.743 -8.713 -3.358 1.00 87.94 118 TRP A N 1
ATOM 891 C CA . TRP A 1 118 ? 13.551 -9.692 -4.442 1.00 87.94 118 TRP A CA 1
ATOM 892 C C . TRP A 1 118 ? 14.837 -10.059 -5.192 1.00 87.94 118 TRP A C 1
ATOM 894 O O . TRP A 1 118 ? 14.943 -11.155 -5.732 1.00 87.94 118 TRP A O 1
ATOM 904 N N . ASN A 1 119 ? 15.858 -9.201 -5.195 1.00 86.12 119 ASN A N 1
ATOM 905 C CA . ASN A 1 119 ? 17.142 -9.530 -5.817 1.00 86.12 119 ASN A CA 1
ATOM 906 C C . ASN A 1 119 ? 17.957 -10.565 -5.016 1.00 86.12 119 ASN A C 1
ATOM 908 O O . ASN A 1 119 ? 18.997 -11.014 -5.495 1.00 86.12 119 ASN A O 1
ATOM 912 N N . TYR A 1 120 ? 17.491 -10.966 -3.828 1.00 85.81 120 TYR A N 1
ATOM 913 C CA . TYR A 1 120 ? 18.150 -11.922 -2.939 1.00 85.81 120 TYR A CA 1
ATOM 914 C C . TYR A 1 120 ? 17.213 -13.093 -2.586 1.00 85.81 120 TYR A C 1
ATOM 916 O O . TYR A 1 120 ? 16.785 -13.201 -1.437 1.00 85.81 120 TYR A O 1
ATOM 924 N N . PRO A 1 121 ? 16.939 -14.022 -3.525 1.00 74.31 121 PRO A N 1
ATOM 925 C CA . PRO A 1 121 ? 15.920 -15.068 -3.361 1.00 74.31 121 PRO A CA 1
ATOM 926 C C . PRO A 1 121 ? 16.117 -15.940 -2.116 1.00 74.31 121 PRO A C 1
ATOM 928 O O . PRO A 1 121 ? 15.166 -16.368 -1.483 1.00 74.31 121 PRO A O 1
ATOM 931 N N . VAL A 1 122 ? 17.370 -16.201 -1.730 1.00 76.06 122 VAL A N 1
ATOM 932 C CA . VAL A 1 122 ? 17.676 -17.010 -0.538 1.00 76.06 122 VAL A CA 1
ATOM 933 C C . VAL A 1 122 ? 17.384 -16.245 0.755 1.00 76.06 122 VAL A C 1
ATOM 935 O O . VAL A 1 122 ? 16.901 -16.833 1.718 1.00 76.06 122 VAL A O 1
ATOM 938 N N . ALA A 1 123 ? 17.688 -14.945 0.794 1.00 72.19 123 ALA A N 1
ATOM 939 C CA . ALA A 1 123 ? 17.413 -14.110 1.961 1.00 72.19 123 ALA A CA 1
ATOM 940 C C . ALA A 1 123 ? 15.912 -13.833 2.101 1.00 72.19 123 ALA A C 1
ATOM 942 O O . ALA A 1 123 ? 15.397 -13.817 3.215 1.00 72.19 123 ALA A O 1
ATOM 943 N N . GLU A 1 124 ? 15.226 -13.660 0.973 1.00 71.69 124 GLU A N 1
ATOM 944 C CA . GLU A 1 124 ? 13.775 -13.546 0.907 1.00 71.69 124 GLU A CA 1
ATOM 945 C C . GLU A 1 124 ? 13.100 -14.831 1.405 1.00 71.69 124 GLU A C 1
ATOM 947 O O . GLU A 1 124 ? 12.405 -14.773 2.415 1.00 71.69 124 GLU A O 1
ATOM 952 N N . MET A 1 125 ? 13.437 -15.996 0.848 1.00 74.75 125 MET A N 1
ATOM 953 C CA . MET A 1 125 ? 12.908 -17.290 1.297 1.00 74.75 125 MET A CA 1
ATOM 954 C C . MET A 1 125 ? 13.186 -17.556 2.784 1.00 74.75 125 MET A C 1
ATOM 956 O O . MET A 1 125 ? 12.330 -18.056 3.511 1.00 74.75 125 MET A O 1
ATOM 960 N N . ALA A 1 126 ? 14.385 -17.221 3.274 1.00 76.25 126 ALA A N 1
ATOM 961 C CA . ALA A 1 126 ? 14.721 -17.379 4.688 1.00 76.25 126 ALA A CA 1
ATOM 962 C C . ALA A 1 126 ? 13.883 -16.462 5.596 1.00 76.25 126 ALA A C 1
ATOM 964 O O . ALA A 1 126 ? 13.491 -16.878 6.689 1.00 76.25 126 ALA A O 1
ATOM 965 N N . LEU A 1 127 ? 13.601 -15.232 5.154 1.00 76.06 127 LEU A N 1
ATOM 966 C CA . LEU A 1 127 ? 12.723 -14.305 5.865 1.00 76.06 127 LEU A CA 1
ATOM 967 C C . LEU A 1 127 ? 11.272 -14.794 5.844 1.00 76.06 127 LEU A C 1
ATOM 969 O O . LEU A 1 127 ? 10.630 -14.787 6.891 1.00 76.06 127 LEU A O 1
ATOM 973 N N . GLU A 1 128 ? 10.774 -15.245 4.691 1.00 70.50 128 GLU A N 1
ATOM 974 C CA . GLU A 1 128 ? 9.428 -15.805 4.560 1.00 70.50 128 GLU A CA 1
ATOM 975 C C . GLU A 1 128 ? 9.234 -17.004 5.494 1.00 70.50 128 GLU A C 1
ATOM 977 O O . GLU A 1 128 ? 8.316 -16.997 6.312 1.00 70.50 128 GLU A O 1
ATOM 982 N N . VAL A 1 129 ? 10.141 -17.988 5.460 1.00 74.69 129 VAL A N 1
ATOM 983 C CA . VAL A 1 129 ? 10.088 -19.168 6.342 1.00 74.69 129 VAL A CA 1
ATOM 984 C C . VAL A 1 129 ? 10.197 -18.785 7.818 1.00 74.69 129 VAL A C 1
ATOM 986 O O . VAL A 1 129 ? 9.552 -19.409 8.653 1.00 74.69 129 VAL A O 1
ATOM 989 N N . GLY A 1 130 ? 10.993 -17.771 8.164 1.00 70.19 130 GLY A N 1
ATOM 990 C CA . GLY A 1 130 ? 11.120 -17.301 9.546 1.00 70.19 130 GLY A CA 1
ATOM 991 C C . GLY A 1 130 ? 9.890 -16.554 10.082 1.00 70.19 130 GLY A C 1
ATOM 992 O O . GLY A 1 130 ? 9.760 -16.415 11.299 1.00 70.19 130 GLY A O 1
ATOM 993 N N . LEU A 1 131 ? 9.018 -16.048 9.202 1.00 68.94 131 LEU A N 1
ATOM 994 C CA . LEU A 1 131 ? 7.795 -15.314 9.555 1.00 68.94 131 LEU A CA 1
ATOM 995 C C . LEU A 1 131 ? 6.526 -16.187 9.562 1.00 68.94 131 LEU A C 1
ATOM 997 O O . LEU A 1 131 ? 5.501 -15.726 10.079 1.00 68.94 131 LEU A O 1
ATOM 1001 N N . LEU A 1 132 ? 6.586 -17.398 8.994 1.00 65.44 132 LEU A N 1
ATOM 1002 C CA . LEU A 1 132 ? 5.533 -18.424 9.051 1.00 65.44 132 LEU A CA 1
ATOM 1003 C C . LEU A 1 132 ? 5.516 -19.148 10.407 1.00 65.44 132 LEU A C 1
ATOM 1005 O O . LEU A 1 132 ? 4.391 -19.379 10.911 1.00 65.44 132 LEU A O 1
#

Sequence (132 aa):
MAAKAVAPRAPLWVYVGAGQFLDIIWSGLITAGVEKVGFDETLGGSPLDLYYMPYTHSLPSAIGWSLLATLVARRWWPGGTAVMVGLVVFSHWLTDLLVHRPDLPLGLTSAKIGLGLWNYPVAEMALEVGLL

Secondary structure (DSSP, 8-state):
-HHHHHSTTS-HHHHHHHHTHHHHHHHHHHHTTSSEEEE-TTSSS--EEEEE-TTTSSHHHHHHHHHHHHHHHTTTS-HHHHHHHHHHHHHHHHHHHHHS-TTEESSSSS-EE---GGG-HHHHHHHHHHH-

Foldseek 3Di:
DVLCVVQVPDPPVLLVCLLCVLVVVVVVCVVVVNFDWDAQPVFAQGRIDRQGDQCRQAPVNLLVVLVVQLVVCVVPDPNVSSNSSSVSSSVNSVVQQADPDQRGHNHPDPGGGHNHVRNPNVVVVVVVVVVD

Radius of gyration: 15.66 Å; chains: 1; bounding box: 37×31×38 Å